Protein AF-F6VRB2-F1 (afdb_monomer_lite)

Foldseek 3Di:
DDDAAFDDDKKFWDKDKQDEDDPPGDIDGDHPQFDDKFWWKKFKDFPPDTIIITTIDTHNDPDNWPCNPDQDDPGIGIDIDGDDPVVVVVVVPPDD

Organism: Equus caballus (NCBI:txid9796)

Radius of gyration: 15.18 Å; chains: 1; bounding box: 33×43×33 Å

Secondary structure (DSSP, 8-state):
-PPPPEEEEEEE-EEEESS---TTPPEEEEETT--EEEEEEEEEEETTEEEEEEEEEEE--SSSSTTTT--EETTEEEEEEE--TTTHHHHTTS--

InterPro domains:
  IPR016054 Ly-6 antigen/uPA receptor-like [PF00021] (8-80)
  IPR045860 Snake toxin-like superfamily [G3DSA:2.10.60.10] (6-84)
  IPR051899 Fertilization and immune response mediator protein [PTHR16529] (1-91)

Sequence (96 aa):
PAPPVPGDLQCPACVELFGSCSENSDIVTCPKGTIRCYRGSINLRGGGLSSSLDLQGCMAQPSRYLLNHIRNIGVFSVIETLSTRLQDKKDSFITE

Structure (mmCIF, N/CA/C/O backbone):
data_AF-F6VRB2-F1
#
_entry.id   AF-F6VRB2-F1
#
loop_
_atom_site.group_PDB
_atom_site.id
_atom_site.type_symbol
_atom_site.label_atom_id
_atom_site.label_alt_id
_atom_site.label_comp_id
_atom_site.label_asym_id
_atom_site.label_entity_id
_atom_site.label_seq_id
_atom_site.pdbx_PDB_ins_code
_atom_site.Cartn_x
_atom_site.Cartn_y
_atom_site.Cartn_z
_atom_site.occupancy
_atom_site.B_iso_or_equiv
_atom_site.auth_seq_id
_atom_site.auth_comp_id
_atom_site.auth_asym_id
_atom_site.auth_atom_id
_atom_site.pdbx_PDB_model_num
ATOM 1 N N . PRO A 1 1 ? -19.445 -12.038 -1.137 1.00 66.06 1 PRO A N 1
ATOM 2 C CA . PRO A 1 1 ? -18.868 -11.938 0.229 1.00 66.06 1 PRO A CA 1
ATOM 3 C C . PRO A 1 1 ? -19.570 -10.822 1.013 1.00 66.06 1 PRO A C 1
ATOM 5 O O . PRO A 1 1 ? -19.869 -9.798 0.407 1.00 66.06 1 PRO A O 1
ATOM 8 N N . ALA A 1 2 ? -19.877 -11.021 2.299 1.00 76.19 2 ALA A N 1
ATOM 9 C CA . ALA A 1 2 ? -20.449 -9.964 3.140 1.00 76.19 2 ALA A CA 1
ATOM 10 C C . ALA A 1 2 ? -19.364 -8.940 3.537 1.00 76.19 2 ALA A C 1
ATOM 12 O O . ALA A 1 2 ? -18.200 -9.336 3.670 1.00 76.19 2 ALA A O 1
ATOM 13 N N . PRO A 1 3 ? -19.706 -7.649 3.712 1.00 77.19 3 PRO A N 1
ATOM 14 C CA . PRO A 1 3 ? -18.738 -6.646 4.140 1.00 77.19 3 PRO A CA 1
ATOM 15 C C . PRO A 1 3 ? -18.208 -6.955 5.554 1.00 77.19 3 PRO A C 1
ATOM 17 O O . PRO A 1 3 ? -18.954 -7.487 6.383 1.00 77.19 3 PRO A O 1
ATOM 20 N N . PRO A 1 4 ? -16.934 -6.636 5.852 1.00 82.94 4 PRO A N 1
ATOM 21 C CA . PRO A 1 4 ? -16.380 -6.799 7.192 1.00 82.94 4 PRO A CA 1
ATOM 22 C C . PRO A 1 4 ? -17.153 -5.973 8.223 1.00 82.94 4 PRO A C 1
ATOM 24 O O . PRO A 1 4 ? -17.644 -4.888 7.915 1.00 82.94 4 PRO A O 1
ATOM 27 N N . VAL A 1 5 ? -17.205 -6.454 9.467 1.00 90.31 5 VAL A N 1
ATOM 28 C CA . VAL A 1 5 ? -17.801 -5.695 10.575 1.00 90.31 5 VAL A CA 1
ATOM 29 C C . VAL A 1 5 ? -17.028 -4.378 10.751 1.00 90.31 5 VAL A C 1
ATOM 31 O O . VAL A 1 5 ? -15.804 -4.436 10.922 1.00 90.31 5 VAL A O 1
ATOM 34 N N . PRO A 1 6 ? -17.697 -3.210 10.722 1.00 89.19 6 PRO A N 1
ATOM 35 C CA . PRO A 1 6 ? -17.046 -1.927 10.964 1.00 89.19 6 PRO A CA 1
ATOM 36 C C . PRO A 1 6 ? -16.396 -1.872 12.352 1.00 89.19 6 PRO A C 1
ATOM 38 O O . PRO A 1 6 ? -16.909 -2.442 13.316 1.00 89.19 6 PRO A O 1
ATOM 41 N N . GLY A 1 7 ? -15.246 -1.214 12.438 1.00 92.62 7 GLY A N 1
ATOM 42 C CA . GLY A 1 7 ? -14.622 -0.797 13.689 1.00 92.62 7 GLY A CA 1
ATOM 43 C C . GLY A 1 7 ? -14.787 0.707 13.907 1.00 92.62 7 GLY A C 1
ATOM 44 O O . GLY A 1 7 ? -15.610 1.347 13.258 1.00 92.62 7 GLY A O 1
ATOM 45 N N . ASP A 1 8 ? -13.960 1.266 14.790 1.00 92.50 8 ASP A N 1
ATOM 46 C CA . ASP A 1 8 ? -14.071 2.673 15.209 1.00 92.50 8 ASP A CA 1
ATOM 47 C C . ASP A 1 8 ? -12.981 3.581 14.613 1.00 92.50 8 ASP A C 1
ATOM 49 O O . ASP A 1 8 ? -13.076 4.805 14.671 1.00 92.50 8 ASP A O 1
ATOM 53 N N . LEU A 1 9 ? -11.921 2.997 14.040 1.00 94.94 9 LEU A N 1
ATOM 54 C CA . LEU A 1 9 ? -10.824 3.756 13.442 1.00 94.94 9 LEU A CA 1
ATOM 55 C C . LEU A 1 9 ? -11.240 4.298 12.071 1.00 94.94 9 LEU A C 1
ATOM 57 O O . LEU A 1 9 ? -11.779 3.557 11.254 1.00 94.94 9 LEU A O 1
ATOM 61 N N . GLN A 1 10 ? -10.925 5.560 11.796 1.00 95.75 10 GLN A N 1
ATOM 62 C CA . GLN A 1 10 ? -11.108 6.175 10.484 1.00 95.75 10 GLN A CA 1
ATOM 63 C C . GLN A 1 10 ? -9.754 6.529 9.871 1.00 95.75 10 GLN A C 1
ATOM 65 O O . GLN A 1 10 ? -8.876 7.047 10.564 1.00 95.75 10 GLN A O 1
ATOM 70 N N . CYS A 1 11 ? -9.586 6.253 8.579 1.00 95.00 11 CYS A N 1
ATOM 71 C CA . CYS A 1 11 ? -8.343 6.501 7.853 1.00 95.00 11 CYS A CA 1
ATOM 72 C C . CYS A 1 11 ? -8.626 7.090 6.470 1.00 95.00 11 CYS A C 1
ATOM 74 O O . CYS A 1 11 ? -9.649 6.746 5.878 1.00 95.00 11 CYS A O 1
ATOM 76 N N . PRO A 1 12 ? -7.716 7.914 5.919 1.00 95.19 12 PRO A N 1
ATOM 77 C CA . PRO A 1 12 ? -7.754 8.215 4.497 1.00 95.19 12 PRO A CA 1
ATOM 78 C C . PRO A 1 12 ? -7.540 6.930 3.693 1.00 95.19 12 PRO A C 1
ATOM 80 O O . PRO A 1 12 ? -6.705 6.098 4.064 1.00 95.19 12 PRO A O 1
ATOM 83 N N . ALA A 1 13 ? -8.290 6.771 2.609 1.00 95.31 13 ALA A N 1
ATOM 84 C CA . ALA A 1 13 ? -8.172 5.657 1.682 1.00 95.31 13 ALA A CA 1
ATOM 85 C C . ALA A 1 13 ? -7.909 6.172 0.272 1.00 95.31 13 ALA A C 1
ATOM 87 O O . ALA A 1 13 ? -8.683 6.951 -0.277 1.00 95.31 13 ALA A O 1
ATOM 88 N N . CYS A 1 14 ? -6.806 5.722 -0.311 1.00 95.94 14 CYS A N 1
ATOM 89 C CA . CYS A 1 14 ? -6.438 6.045 -1.678 1.00 95.94 14 CYS A CA 1
ATOM 90 C C . CYS A 1 14 ? -5.408 5.031 -2.181 1.00 95.94 14 CYS A C 1
ATOM 92 O O . CYS A 1 14 ? -4.602 4.520 -1.400 1.00 95.94 14 CYS A O 1
ATOM 94 N N . VAL A 1 15 ? -5.452 4.731 -3.477 1.00 95.56 15 VAL A N 1
ATOM 95 C CA . VAL A 1 15 ? -4.444 3.937 -4.179 1.00 95.56 15 VAL A CA 1
ATOM 96 C C . VAL A 1 15 ? -4.223 4.589 -5.535 1.00 95.56 15 VAL A C 1
ATOM 98 O O . VAL A 1 15 ? -5.146 4.629 -6.343 1.00 95.56 15 VAL A O 1
ATOM 101 N N . GLU A 1 16 ? -3.009 5.066 -5.783 1.00 95.19 16 GLU A N 1
ATOM 102 C CA . GLU A 1 16 ? -2.641 5.731 -7.030 1.00 95.19 16 GLU A CA 1
ATOM 103 C C . GLU A 1 16 ? -1.390 5.103 -7.631 1.00 95.19 16 GLU A C 1
ATOM 105 O O . GLU A 1 16 ? -0.343 5.000 -6.990 1.00 95.19 16 GLU A O 1
ATOM 110 N N . LEU A 1 17 ? -1.498 4.683 -8.890 1.00 92.50 17 LEU A N 1
ATOM 111 C CA . LEU A 1 17 ? -0.375 4.177 -9.669 1.00 92.50 17 LEU A CA 1
ATOM 112 C C . LEU A 1 17 ? 0.068 5.281 -10.626 1.00 92.50 17 LEU A C 1
ATOM 114 O O . LEU A 1 17 ? -0.752 5.817 -11.361 1.00 92.50 17 LEU A O 1
ATOM 118 N N . PHE A 1 18 ? 1.364 5.598 -10.630 1.00 88.12 18 PHE A N 1
ATOM 119 C CA . PHE A 1 18 ? 1.944 6.724 -11.387 1.00 88.12 18 PHE A CA 1
ATOM 120 C C . PHE A 1 18 ? 1.571 8.126 -10.873 1.00 88.12 18 PHE A C 1
ATOM 122 O O . PHE A 1 18 ? 2.032 9.112 -11.446 1.00 88.12 18 PHE A O 1
ATOM 129 N N . GLY A 1 19 ? 0.793 8.219 -9.795 1.00 87.75 19 GLY A N 1
ATOM 130 C CA . GLY A 1 19 ? 0.405 9.467 -9.143 1.00 87.75 19 GLY A CA 1
ATOM 131 C C . GLY A 1 19 ? 0.695 9.461 -7.643 1.00 87.75 19 GLY A C 1
ATOM 132 O O . GLY A 1 19 ? 1.406 8.592 -7.134 1.00 87.75 19 GLY A O 1
ATOM 133 N N . SER A 1 20 ? 0.113 10.437 -6.950 1.00 91.06 20 SER A N 1
ATOM 134 C CA . SER A 1 20 ? 0.227 10.608 -5.502 1.00 91.06 20 SER A CA 1
ATOM 135 C C . SER A 1 20 ? -1.162 10.753 -4.901 1.00 91.06 20 SER A C 1
ATOM 137 O O . SER A 1 20 ? -2.000 11.477 -5.442 1.00 91.06 20 SER A O 1
ATOM 139 N N . CYS A 1 21 ? -1.402 10.120 -3.758 1.00 92.31 21 CYS A N 1
ATOM 140 C CA . CYS A 1 21 ? -2.652 10.310 -3.043 1.00 92.31 21 CYS A CA 1
ATOM 141 C C . CYS A 1 21 ? -2.752 11.732 -2.480 1.00 92.31 21 CYS A C 1
ATOM 143 O O . CYS A 1 21 ? -1.847 12.208 -1.792 1.00 92.31 21 CYS A O 1
ATOM 145 N N . SER A 1 22 ? -3.878 12.398 -2.745 1.00 85.81 22 SER A N 1
ATOM 146 C CA . SER A 1 22 ? -4.158 13.744 -2.234 1.00 85.81 22 SER A CA 1
ATOM 147 C C . SER A 1 22 ? -4.205 13.764 -0.704 1.00 85.81 22 SER A C 1
ATOM 149 O O . SER A 1 22 ? -4.616 12.793 -0.063 1.00 85.81 22 SER A O 1
ATOM 151 N N . GLU A 1 23 ? -3.852 14.897 -0.095 1.00 77.25 23 GLU A N 1
ATOM 152 C CA . GLU A 1 23 ? -4.044 15.095 1.346 1.00 77.25 23 GLU A CA 1
ATOM 153 C C . GLU A 1 23 ? -5.518 15.021 1.761 1.00 77.25 23 GLU A C 1
ATOM 155 O O . GLU A 1 23 ? -5.819 14.626 2.886 1.00 77.25 23 GLU A O 1
ATOM 160 N N . ASN A 1 24 ? -6.423 15.331 0.830 1.00 82.06 24 ASN A N 1
ATOM 161 C CA . ASN A 1 24 ? -7.871 15.278 1.015 1.00 82.06 24 ASN A CA 1
ATOM 162 C C . ASN A 1 24 ? -8.465 13.943 0.540 1.00 82.06 24 ASN A C 1
ATOM 164 O O . ASN A 1 24 ? -9.578 13.917 0.024 1.00 82.06 24 ASN A O 1
ATOM 168 N N . SER A 1 25 ? -7.704 12.850 0.650 1.00 87.75 25 SER A N 1
ATOM 169 C CA . SER A 1 25 ? -8.209 11.506 0.347 1.00 87.75 25 SER A CA 1
ATOM 170 C C . SER A 1 25 ? -9.455 11.196 1.182 1.00 87.75 25 SER A C 1
ATOM 172 O O . SER A 1 25 ? -9.528 11.577 2.354 1.00 87.75 25 SER A O 1
ATOM 174 N N . ASP A 1 26 ? -10.408 10.474 0.591 1.00 93.19 26 ASP A N 1
ATOM 175 C CA . ASP A 1 26 ? -11.661 10.118 1.255 1.00 93.19 26 ASP A CA 1
ATOM 176 C C . ASP A 1 26 ? -11.399 9.379 2.571 1.00 93.19 26 ASP A C 1
ATOM 178 O O . ASP A 1 26 ? -10.583 8.455 2.648 1.00 93.19 26 ASP A O 1
ATOM 182 N N . ILE A 1 27 ? -12.106 9.786 3.625 1.00 95.00 27 ILE A N 1
ATOM 183 C CA . ILE A 1 27 ? -12.008 9.157 4.940 1.00 95.00 27 ILE A CA 1
ATOM 184 C C . ILE A 1 27 ? -12.988 7.988 5.010 1.00 95.00 27 ILE A C 1
ATOM 186 O O . ILE A 1 27 ? -14.192 8.160 4.821 1.00 95.00 27 ILE A O 1
ATOM 190 N N . VAL A 1 28 ? -12.476 6.803 5.336 1.00 95.19 28 VAL A N 1
ATOM 191 C CA . VAL A 1 28 ? -13.272 5.578 5.466 1.00 95.19 28 VAL A CA 1
ATOM 192 C C . VAL A 1 28 ? -13.208 5.017 6.880 1.00 95.19 28 VAL A C 1
ATOM 194 O O . VAL A 1 28 ? -12.178 5.093 7.555 1.00 95.19 28 VAL A O 1
ATOM 197 N N . THR A 1 29 ? -14.305 4.397 7.313 1.00 96.50 29 THR A N 1
ATOM 198 C CA . THR A 1 29 ? -14.351 3.626 8.559 1.00 96.50 29 THR A CA 1
ATOM 199 C C . THR A 1 29 ? -13.691 2.269 8.349 1.00 96.50 29 THR A C 1
ATOM 201 O O . THR A 1 29 ? -14.120 1.466 7.518 1.00 96.50 29 THR A O 1
ATOM 204 N N . CYS A 1 30 ? -12.643 2.004 9.117 1.00 96.44 30 CYS A N 1
ATOM 205 C CA . CYS A 1 30 ? -11.876 0.778 9.031 1.00 96.44 30 CYS A CA 1
ATOM 206 C C . CYS A 1 30 ? -12.630 -0.424 9.606 1.00 96.44 30 CYS A C 1
ATOM 208 O O . CYS A 1 30 ? -13.422 -0.281 10.539 1.00 96.44 30 CYS A O 1
ATOM 210 N N . PRO A 1 31 ? -12.350 -1.639 9.110 1.00 95.94 31 PRO A N 1
ATOM 211 C CA . PRO A 1 31 ? -12.921 -2.853 9.669 1.00 95.94 31 PRO A CA 1
ATOM 212 C C . PRO A 1 31 ? -12.392 -3.123 11.083 1.00 95.94 31 PRO A C 1
ATOM 214 O O . PRO A 1 31 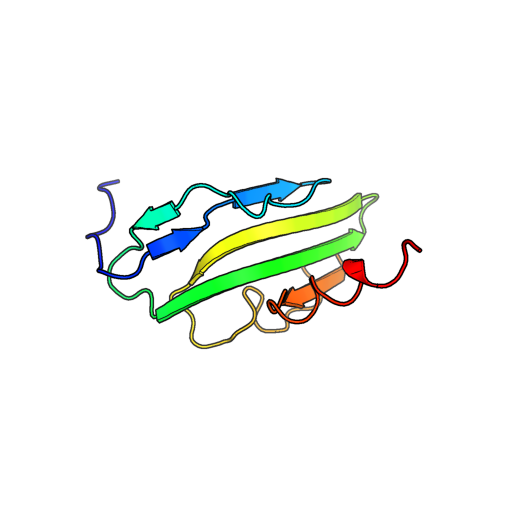? -11.268 -2.740 11.440 1.00 95.94 31 PRO A O 1
ATOM 217 N N . LYS A 1 32 ? -13.187 -3.835 11.884 1.00 95.19 32 LYS A N 1
ATOM 218 C CA . LYS A 1 32 ? -12.813 -4.260 13.235 1.00 95.19 32 LYS A CA 1
ATOM 219 C C . LYS A 1 32 ? -11.518 -5.084 13.200 1.00 95.19 32 LYS A C 1
ATOM 221 O O . LYS A 1 32 ? -11.352 -5.957 12.354 1.00 95.19 32 LYS A O 1
ATOM 226 N N . GLY A 1 33 ? -10.603 -4.802 14.129 1.00 92.50 33 GLY A N 1
ATOM 227 C CA . GLY A 1 33 ? -9.266 -5.411 14.175 1.00 92.50 33 GLY A CA 1
ATOM 228 C C . GLY A 1 33 ? -8.178 -4.609 13.451 1.00 92.50 33 GLY A C 1
ATOM 229 O O . GLY A 1 33 ? -7.003 -4.952 13.554 1.00 92.50 33 GLY A O 1
ATOM 230 N N . THR A 1 34 ? -8.535 -3.517 12.767 1.00 94.06 34 THR A N 1
ATOM 231 C CA . THR A 1 34 ? -7.552 -2.529 12.300 1.00 94.06 34 THR A CA 1
ATOM 232 C C . THR A 1 34 ? -6.911 -1.826 13.494 1.00 94.06 34 THR A C 1
ATOM 234 O O . THR A 1 34 ? -7.619 -1.400 14.403 1.00 94.06 34 THR A O 1
ATOM 237 N N . ILE A 1 35 ? -5.583 -1.673 13.481 1.00 93.94 35 ILE A N 1
ATOM 238 C CA . ILE A 1 35 ? -4.838 -1.063 14.595 1.00 93.94 35 ILE A CA 1
ATOM 239 C C . ILE A 1 35 ? -4.247 0.310 14.253 1.00 93.94 35 ILE A C 1
ATOM 241 O O . ILE A 1 35 ? -3.907 1.064 15.162 1.00 93.94 35 ILE A O 1
ATOM 245 N N . ARG A 1 36 ? -4.095 0.648 12.963 1.00 93.31 36 ARG A N 1
ATOM 246 C CA . ARG A 1 36 ? -3.614 1.965 12.514 1.00 93.31 36 ARG A CA 1
ATOM 247 C C . ARG A 1 36 ? -3.984 2.276 11.065 1.00 93.31 36 ARG A C 1
ATOM 249 O O . ARG A 1 36 ? -4.363 1.387 10.304 1.00 93.31 36 ARG A O 1
ATOM 256 N N . CYS A 1 37 ? -3.752 3.527 10.680 1.00 94.12 37 CYS A N 1
ATOM 257 C CA . CYS A 1 37 ? -3.685 3.933 9.284 1.00 94.12 37 CYS A CA 1
ATOM 258 C C . CYS A 1 37 ? -2.276 3.705 8.727 1.00 94.12 37 CYS A C 1
ATOM 260 O O . CYS A 1 37 ? -1.277 3.991 9.392 1.00 94.12 37 CYS A O 1
ATOM 262 N N . TYR A 1 38 ? -2.205 3.206 7.503 1.00 94.81 38 TYR A N 1
ATOM 263 C CA . TYR A 1 38 ? -1.007 3.180 6.685 1.00 94.81 38 TYR A CA 1
ATOM 264 C C . TYR A 1 38 ? -1.004 4.376 5.733 1.00 94.81 38 TYR A C 1
ATOM 266 O O . TYR A 1 38 ? -2.051 4.746 5.203 1.00 94.81 38 TYR A O 1
ATOM 274 N N . ARG A 1 39 ? 0.180 4.949 5.511 1.00 93.75 39 ARG A N 1
ATOM 275 C CA . ARG A 1 39 ? 0.442 5.963 4.490 1.00 93.75 39 ARG A CA 1
ATOM 276 C C . ARG A 1 39 ? 1.878 5.796 4.008 1.00 93.75 39 ARG A C 1
ATOM 278 O O . ARG A 1 39 ? 2.814 5.839 4.810 1.00 93.75 39 ARG A O 1
ATOM 285 N N . GLY A 1 40 ? 2.057 5.572 2.717 1.00 94.44 40 GLY A N 1
ATOM 286 C CA . GLY A 1 40 ? 3.371 5.302 2.156 1.00 94.44 40 GLY A CA 1
ATOM 287 C C . GLY A 1 40 ? 3.329 5.066 0.659 1.00 94.44 40 GLY A C 1
ATOM 288 O O . GLY A 1 40 ? 2.268 5.092 0.040 1.00 94.44 40 GLY A O 1
ATOM 289 N N . SER A 1 41 ? 4.505 4.821 0.098 1.00 95.81 41 SER A N 1
ATOM 290 C CA . SER A 1 41 ? 4.684 4.531 -1.313 1.00 95.81 41 SER A CA 1
ATOM 291 C C . SER A 1 41 ? 5.547 3.294 -1.527 1.00 95.81 41 SER A C 1
ATOM 293 O O . SER A 1 41 ? 6.453 2.978 -0.749 1.00 95.81 41 SER A O 1
ATOM 295 N N . ILE A 1 42 ? 5.254 2.573 -2.604 1.00 96.56 42 ILE A N 1
ATOM 296 C CA . ILE A 1 42 ? 5.955 1.364 -3.018 1.00 96.56 42 ILE A CA 1
ATOM 297 C C . ILE A 1 42 ? 6.529 1.612 -4.409 1.00 96.56 42 ILE A C 1
ATOM 299 O O . ILE A 1 42 ? 5.803 1.699 -5.398 1.00 96.56 42 ILE A O 1
ATOM 303 N N . ASN A 1 43 ? 7.853 1.698 -4.486 1.00 96.19 43 ASN A N 1
ATOM 304 C CA . ASN A 1 43 ? 8.573 1.830 -5.745 1.00 96.19 43 ASN A CA 1
ATOM 305 C C . ASN A 1 43 ? 8.851 0.443 -6.322 1.00 96.19 43 ASN A C 1
ATOM 307 O O . ASN A 1 43 ? 9.482 -0.381 -5.659 1.00 96.19 43 ASN A O 1
ATOM 311 N N . LEU A 1 44 ? 8.416 0.211 -7.558 1.00 96.06 44 LEU A N 1
ATOM 312 C CA . LEU A 1 44 ? 8.553 -1.042 -8.295 1.00 96.06 44 LEU A CA 1
ATOM 313 C C . LEU A 1 44 ? 9.511 -0.843 -9.469 1.00 96.06 44 LEU A C 1
ATOM 315 O O . LEU A 1 44 ? 9.325 0.064 -10.283 1.00 96.06 44 LEU A O 1
ATOM 319 N N . ARG A 1 45 ? 10.529 -1.702 -9.578 1.00 97.06 45 ARG A N 1
ATOM 320 C CA . ARG A 1 45 ? 11.473 -1.701 -10.705 1.00 97.06 45 ARG A CA 1
ATOM 321 C C . ARG A 1 45 ? 11.773 -3.118 -11.167 1.00 97.06 45 ARG A C 1
ATOM 323 O O . ARG A 1 45 ? 12.207 -3.939 -10.362 1.00 97.06 45 ARG A O 1
ATOM 330 N N . GLY A 1 46 ? 11.612 -3.392 -12.456 1.00 97.31 46 GLY A N 1
ATOM 331 C CA . GLY A 1 46 ? 11.943 -4.684 -13.065 1.00 97.31 46 GLY A CA 1
ATOM 332 C C . GLY A 1 46 ? 10.968 -5.066 -14.174 1.00 97.31 46 GLY A C 1
ATOM 333 O O . GLY A 1 46 ? 9.906 -4.468 -14.299 1.00 97.31 46 GLY A O 1
ATOM 334 N N . GLY A 1 47 ? 11.336 -6.034 -15.017 1.00 94.12 47 GLY A N 1
ATOM 335 C CA . GLY A 1 47 ? 10.443 -6.546 -16.070 1.00 94.12 47 GLY A CA 1
ATOM 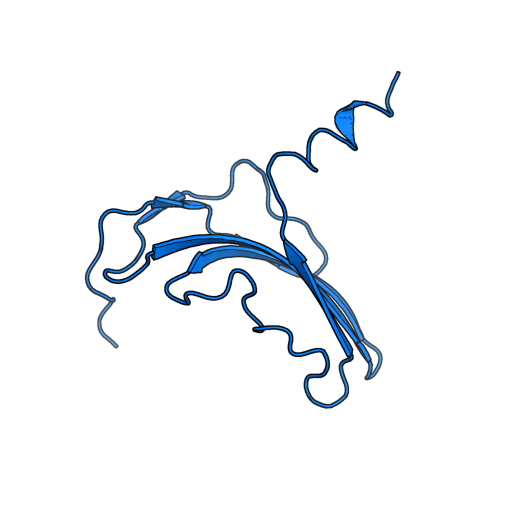336 C C . GLY A 1 47 ? 9.944 -5.494 -17.074 1.00 94.12 47 GLY A C 1
ATOM 337 O O . GLY A 1 47 ? 8.866 -5.658 -17.630 1.00 94.12 47 GLY A O 1
ATOM 338 N N . GLY A 1 48 ? 10.689 -4.399 -17.272 1.00 96.31 48 GLY A N 1
ATOM 339 C CA . GLY A 1 48 ? 10.279 -3.272 -18.122 1.00 96.31 48 GLY A CA 1
ATOM 340 C C . GLY A 1 48 ? 9.368 -2.240 -17.444 1.00 96.31 48 GLY A C 1
ATOM 341 O O . GLY A 1 48 ? 9.037 -1.237 -18.068 1.00 96.31 48 GLY A O 1
ATOM 342 N N . LEU A 1 49 ? 8.999 -2.437 -16.173 1.00 94.25 49 LEU A N 1
ATOM 343 C CA . LEU A 1 49 ? 8.231 -1.482 -15.376 1.00 94.25 49 LEU A CA 1
ATOM 344 C C . LEU A 1 49 ? 9.150 -0.704 -14.426 1.00 94.25 49 LEU A C 1
ATOM 346 O O . LEU A 1 49 ? 9.995 -1.279 -13.734 1.00 94.25 49 LEU A O 1
ATOM 350 N N . SER A 1 50 ? 8.948 0.609 -14.372 1.00 95.69 50 SER A N 1
ATOM 351 C CA . SER A 1 50 ? 9.506 1.493 -13.350 1.00 95.69 50 SER A CA 1
ATOM 352 C C . SER A 1 50 ? 8.413 2.461 -12.916 1.00 95.69 50 SER A C 1
ATOM 354 O O . SER A 1 50 ? 8.132 3.427 -13.622 1.00 95.69 50 SER A O 1
ATOM 356 N N . SER A 1 51 ? 7.776 2.189 -11.781 1.00 95.00 51 SER A N 1
ATOM 357 C CA . SER A 1 51 ? 6.621 2.952 -11.299 1.00 95.00 51 SER A CA 1
ATOM 358 C C . SER A 1 51 ? 6.624 3.082 -9.780 1.00 95.00 51 SER A C 1
ATOM 360 O O . SER A 1 51 ? 7.276 2.309 -9.078 1.00 95.00 51 SER A O 1
ATOM 362 N N . SER A 1 52 ? 5.857 4.042 -9.272 1.00 95.31 52 SER A N 1
ATOM 363 C CA . SER A 1 52 ? 5.549 4.165 -7.849 1.00 95.31 52 SER A CA 1
ATOM 364 C C . SER A 1 52 ? 4.048 4.004 -7.644 1.00 95.31 52 SER A C 1
ATOM 366 O O . SER A 1 52 ? 3.254 4.494 -8.450 1.00 95.31 52 SER A O 1
ATOM 368 N N . LEU A 1 53 ? 3.690 3.285 -6.586 1.00 95.62 53 LEU A N 1
ATOM 369 C CA . LEU A 1 53 ? 2.334 3.165 -6.073 1.00 95.62 53 LEU A CA 1
ATOM 370 C C . LEU A 1 53 ? 2.259 3.970 -4.776 1.00 95.62 53 LEU A C 1
ATOM 372 O O . LEU A 1 53 ? 2.958 3.623 -3.826 1.00 95.62 53 LEU A O 1
ATOM 376 N N . ASP A 1 54 ? 1.442 5.014 -4.725 1.00 95.50 54 ASP A N 1
ATOM 377 C CA . ASP A 1 54 ? 1.111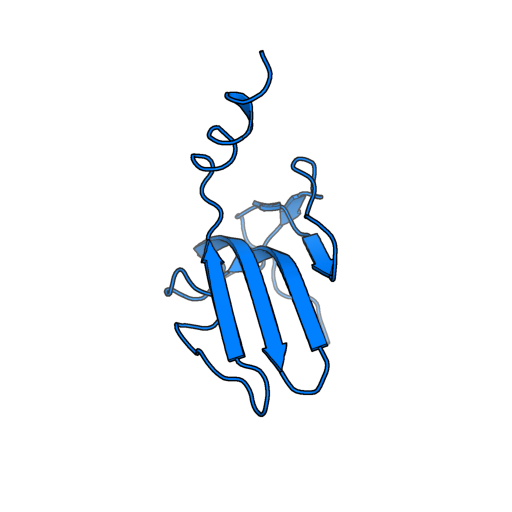 5.705 -3.477 1.00 95.50 54 ASP A CA 1
ATOM 378 C C . ASP A 1 54 ? -0.171 5.105 -2.904 1.00 95.50 54 ASP A C 1
ATOM 380 O O . ASP A 1 54 ? -1.117 4.821 -3.645 1.00 95.50 54 ASP A O 1
ATOM 384 N N . LEU A 1 55 ? -0.194 4.838 -1.600 1.00 95.19 55 LEU A N 1
ATOM 385 C CA . LEU A 1 55 ? -1.362 4.244 -0.975 1.00 95.19 55 LEU A CA 1
ATOM 386 C C . LEU A 1 55 ? -1.544 4.637 0.488 1.00 95.19 55 LEU A C 1
ATOM 388 O O . LEU A 1 55 ? -0.608 4.739 1.289 1.00 95.19 55 LEU A O 1
ATOM 392 N N . GLN A 1 56 ? -2.814 4.803 0.835 1.00 95.94 56 GLN A N 1
ATOM 393 C CA . GLN A 1 56 ? -3.300 5.151 2.161 1.00 95.94 56 GLN A CA 1
ATOM 394 C C . GLN A 1 56 ? -4.454 4.220 2.518 1.00 95.94 56 GLN A C 1
ATOM 396 O O . GLN A 1 56 ? -5.256 3.860 1.654 1.00 95.94 56 GLN A O 1
ATOM 401 N N . GLY A 1 57 ? -4.551 3.808 3.781 1.00 95.44 57 GLY A N 1
ATOM 402 C CA . GLY A 1 57 ? -5.685 2.992 4.200 1.00 95.44 57 GLY A CA 1
ATOM 403 C C . GLY A 1 57 ? -5.554 2.350 5.568 1.00 95.44 57 GLY A C 1
ATOM 404 O O . GLY A 1 57 ? -4.644 2.623 6.347 1.00 95.44 57 GLY A O 1
ATOM 405 N N . CYS A 1 58 ? -6.495 1.463 5.858 1.00 95.50 58 CYS A N 1
ATOM 406 C CA . CYS A 1 58 ? -6.568 0.706 7.100 1.00 95.50 58 CYS A CA 1
ATOM 407 C C . CYS A 1 58 ? -5.530 -0.425 7.125 1.00 95.50 58 CYS A C 1
ATOM 409 O O . CYS A 1 58 ? -5.444 -1.218 6.189 1.00 95.50 58 CYS A O 1
ATOM 411 N N . MET A 1 59 ? -4.779 -0.556 8.220 1.00 94.81 59 MET A N 1
ATOM 412 C CA . MET A 1 59 ? -3.805 -1.630 8.414 1.00 94.81 59 MET A CA 1
ATOM 413 C C . MET A 1 59 ? -4.015 -2.345 9.755 1.00 94.81 59 MET A C 1
ATOM 415 O O . MET A 1 59 ? -3.932 -1.752 10.833 1.00 94.81 59 MET A O 1
ATOM 419 N N . ALA A 1 60 ? -4.246 -3.657 9.680 1.00 93.88 60 ALA A N 1
ATOM 420 C CA . ALA A 1 60 ? -4.333 -4.549 10.840 1.00 93.88 60 ALA A CA 1
ATOM 421 C C . ALA A 1 60 ? -2.977 -5.170 11.228 1.00 93.88 60 ALA A C 1
ATOM 423 O O . ALA A 1 60 ? -2.817 -5.678 12.334 1.00 93.88 60 ALA A O 1
ATOM 424 N N . GLN A 1 61 ? -1.992 -5.144 10.325 1.00 89.94 61 GLN A N 1
ATOM 425 C CA . GLN A 1 61 ? -0.684 -5.745 10.580 1.00 89.94 61 GLN A CA 1
ATOM 426 C C . GLN A 1 61 ? 0.114 -4.947 11.625 1.00 89.94 61 GLN A C 1
ATOM 428 O O . GLN A 1 61 ? 0.133 -3.719 11.547 1.00 89.94 61 GLN A O 1
ATOM 433 N N . PRO A 1 62 ? 0.850 -5.607 12.544 1.00 88.38 62 PRO A N 1
ATOM 434 C CA . PRO A 1 62 ? 1.715 -4.931 13.517 1.00 88.38 62 PRO A CA 1
ATOM 435 C C . PRO A 1 62 ? 2.921 -4.225 12.886 1.00 88.38 62 PRO A C 1
ATOM 437 O O . PRO A 1 62 ? 3.316 -3.150 13.349 1.00 88.38 62 PRO A O 1
ATOM 440 N N . SER A 1 63 ? 3.468 -4.770 11.792 1.00 91.06 63 SER A N 1
ATOM 441 C CA . SER A 1 63 ? 4.611 -4.197 11.062 1.00 91.06 63 SER A CA 1
ATOM 442 C C . SER A 1 63 ? 4.245 -2.908 10.342 1.00 91.06 63 SER A C 1
ATOM 444 O O . SER A 1 63 ? 3.270 -2.886 9.593 1.00 91.06 63 SER A O 1
ATOM 446 N N . ARG A 1 64 ? 5.009 -1.827 10.567 1.00 90.69 64 ARG A N 1
ATOM 447 C CA . ARG A 1 64 ? 4.734 -0.506 9.963 1.00 90.69 64 ARG A CA 1
ATOM 448 C C . ARG A 1 64 ? 4.767 -0.523 8.433 1.00 90.69 64 ARG A C 1
ATOM 450 O O . ARG A 1 64 ? 4.215 0.387 7.832 1.00 90.69 64 ARG A O 1
ATOM 457 N N . TYR A 1 65 ? 5.380 -1.549 7.854 1.00 93.75 65 TYR A N 1
ATOM 458 C CA . TYR A 1 65 ? 5.557 -1.754 6.426 1.00 93.75 65 TYR A CA 1
ATOM 459 C C . TYR A 1 65 ? 4.556 -2.802 5.922 1.00 93.75 65 TYR A C 1
ATOM 461 O O . TYR A 1 65 ? 4.509 -3.909 6.461 1.00 93.75 65 TYR A O 1
ATOM 469 N N . LEU A 1 66 ? 3.781 -2.475 4.885 1.00 94.25 66 LEU A N 1
ATOM 470 C CA . LEU A 1 66 ? 2.832 -3.369 4.212 1.00 94.25 66 LEU A CA 1
ATOM 471 C C . LEU A 1 66 ? 3.506 -4.627 3.677 1.00 94.25 66 LEU A C 1
ATOM 473 O O . LEU A 1 66 ? 2.948 -5.718 3.786 1.00 94.25 66 LEU A O 1
ATOM 477 N N . LEU A 1 67 ? 4.700 -4.476 3.105 1.00 95.06 67 LEU A N 1
ATOM 478 C CA . LEU A 1 67 ? 5.454 -5.578 2.520 1.00 95.06 67 LEU A CA 1
ATOM 479 C C . LEU A 1 67 ? 6.366 -6.259 3.536 1.00 95.06 67 LEU A C 1
ATOM 481 O O . LEU A 1 67 ? 7.129 -7.146 3.167 1.00 95.06 67 LEU A O 1
ATOM 485 N N . ASN A 1 68 ? 6.322 -5.843 4.806 1.00 93.56 68 ASN A N 1
ATOM 486 C CA . ASN A 1 68 ? 7.118 -6.406 5.891 1.00 93.56 68 ASN A CA 1
ATOM 487 C C . ASN A 1 68 ? 8.598 -6.630 5.508 1.00 93.56 68 ASN A C 1
ATOM 489 O O . ASN A 1 68 ? 9.169 -7.691 5.751 1.00 93.56 68 ASN A O 1
ATOM 493 N N . HIS A 1 69 ? 9.208 -5.619 4.880 1.00 91.88 69 HIS A N 1
ATOM 494 C CA . HIS A 1 69 ? 10.603 -5.616 4.417 1.00 91.88 69 HIS A CA 1
ATOM 495 C C . HIS A 1 69 ? 10.942 -6.544 3.239 1.00 91.88 69 HIS A C 1
ATOM 497 O O . HIS A 1 69 ? 12.124 -6.709 2.924 1.00 91.88 69 HIS A O 1
ATOM 503 N N . ILE A 1 70 ? 9.950 -7.110 2.548 1.00 95.50 70 ILE A N 1
ATOM 504 C CA . ILE A 1 70 ? 10.172 -7.789 1.269 1.00 95.50 70 ILE A CA 1
ATOM 505 C C . ILE A 1 70 ? 10.749 -6.785 0.266 1.00 95.50 70 ILE A C 1
ATOM 507 O O . ILE A 1 70 ? 10.207 -5.702 0.061 1.00 95.50 70 ILE A O 1
ATOM 511 N N . ARG A 1 71 ? 11.863 -7.166 -0.366 1.00 96.38 71 ARG A N 1
ATOM 512 C CA . ARG A 1 71 ? 12.570 -6.340 -1.360 1.00 96.38 71 ARG A CA 1
ATOM 513 C C . ARG A 1 71 ? 12.413 -6.828 -2.790 1.00 96.38 71 ARG A C 1
ATOM 515 O O . ARG A 1 71 ? 12.817 -6.120 -3.703 1.00 96.38 71 ARG A O 1
ATOM 522 N N . ASN A 1 72 ? 11.874 -8.028 -2.990 1.00 97.00 72 ASN A N 1
ATOM 523 C CA . ASN A 1 72 ? 11.681 -8.602 -4.313 1.00 97.00 72 ASN A CA 1
ATOM 524 C C . ASN A 1 72 ? 10.340 -9.328 -4.384 1.00 97.00 72 ASN A C 1
ATOM 526 O O . ASN A 1 72 ? 10.026 -10.133 -3.508 1.00 97.00 72 ASN A O 1
ATOM 530 N N . ILE A 1 73 ? 9.578 -9.067 -5.440 1.00 95.56 73 ILE A N 1
ATOM 531 C CA . ILE A 1 73 ? 8.338 -9.766 -5.773 1.00 95.56 73 ILE A CA 1
ATOM 532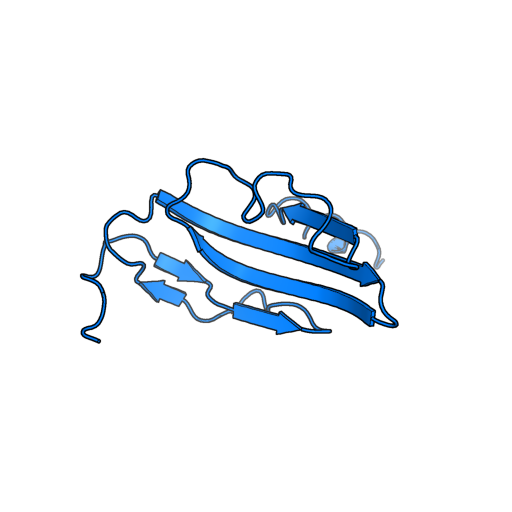 C C . ILE A 1 73 ? 8.493 -10.268 -7.208 1.00 95.56 73 ILE A C 1
ATOM 534 O O . ILE A 1 73 ? 8.352 -9.508 -8.166 1.00 95.56 73 ILE A O 1
ATOM 538 N N . GLY A 1 74 ? 8.841 -11.546 -7.365 1.00 96.50 74 GLY A N 1
ATOM 539 C CA . GLY A 1 74 ? 9.196 -12.099 -8.673 1.00 96.50 74 GLY A CA 1
ATOM 540 C C . GLY A 1 74 ? 10.357 -11.326 -9.309 1.00 96.50 74 GLY A C 1
ATOM 541 O O . GLY A 1 74 ? 11.431 -11.231 -8.723 1.00 96.50 74 GLY A O 1
ATOM 542 N N . VAL A 1 75 ? 10.127 -10.762 -10.499 1.00 96.75 75 VAL A N 1
ATOM 543 C C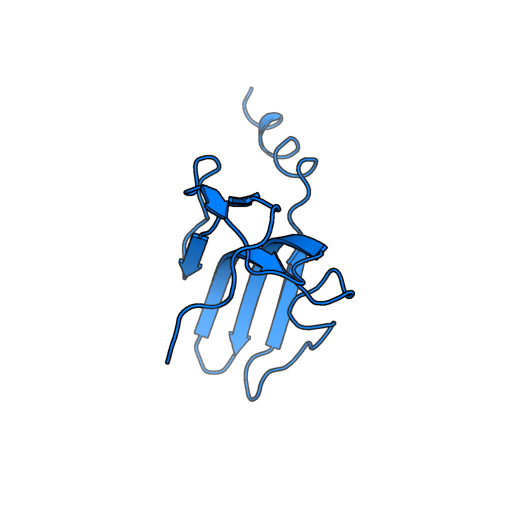A . VAL A 1 75 ? 11.118 -9.962 -11.248 1.00 96.75 75 VAL A CA 1
ATOM 544 C C . VAL A 1 75 ? 11.237 -8.512 -10.770 1.00 96.75 75 VAL A C 1
ATOM 546 O O . VAL A 1 75 ? 12.118 -7.789 -11.235 1.00 96.75 75 VAL A O 1
ATOM 549 N N . PHE A 1 76 ? 10.345 -8.062 -9.885 1.00 97.38 76 PHE A N 1
ATOM 550 C CA . PHE A 1 76 ? 10.349 -6.693 -9.390 1.00 97.38 76 PHE A CA 1
ATOM 551 C C . PHE A 1 76 ? 11.209 -6.580 -8.142 1.00 97.38 76 PHE A C 1
ATOM 553 O O . PHE A 1 76 ? 10.966 -7.261 -7.149 1.00 97.38 76 PHE A O 1
ATOM 560 N N . SER A 1 77 ? 12.158 -5.656 -8.175 1.00 97.75 77 SER A N 1
ATOM 561 C CA . SER A 1 77 ? 12.742 -5.072 -6.973 1.00 97.75 77 SER A CA 1
ATOM 562 C C . SER A 1 77 ? 11.795 -4.015 -6.407 1.00 97.75 77 SER A C 1
ATOM 564 O O . SER A 1 77 ? 11.155 -3.272 -7.159 1.00 97.75 77 SER A O 1
ATOM 566 N N . VAL A 1 78 ? 11.681 -3.981 -5.082 1.00 97.56 78 VAL A N 1
ATOM 567 C CA . VAL A 1 78 ? 10.672 -3.201 -4.372 1.00 97.56 78 VAL A CA 1
ATOM 568 C C . VAL A 1 78 ? 11.296 -2.417 -3.228 1.00 97.56 78 VAL A C 1
ATOM 570 O O . VAL A 1 78 ? 12.060 -2.963 -2.429 1.00 97.56 78 VAL A O 1
ATOM 573 N N . ILE A 1 79 ? 10.952 -1.132 -3.142 1.00 96.38 79 ILE A N 1
ATOM 574 C CA . ILE A 1 79 ? 11.336 -0.256 -2.033 1.00 96.38 79 ILE A CA 1
ATOM 575 C C . ILE A 1 79 ? 10.075 0.394 -1.477 1.00 96.38 79 ILE A C 1
ATOM 577 O O . ILE A 1 79 ? 9.437 1.208 -2.143 1.00 96.38 79 ILE A O 1
ATOM 581 N N . GLU A 1 80 ? 9.740 0.038 -0.242 1.00 96.88 80 GLU A N 1
ATOM 582 C CA . GLU A 1 80 ? 8.636 0.632 0.501 1.00 96.88 80 GLU A CA 1
ATOM 583 C C . GLU A 1 80 ? 9.133 1.799 1.364 1.00 96.88 80 GLU A C 1
ATOM 585 O O . GLU A 1 80 ? 10.082 1.649 2.136 1.00 96.88 80 GLU A O 1
ATOM 590 N N . THR A 1 81 ? 8.472 2.951 1.249 1.00 94.69 81 THR A N 1
ATOM 591 C CA . THR A 1 81 ? 8.755 4.163 2.025 1.00 94.69 81 THR A CA 1
ATOM 592 C C . THR A 1 81 ? 7.500 4.592 2.769 1.00 94.69 81 THR A C 1
ATOM 594 O O . THR A 1 81 ? 6.433 4.719 2.178 1.00 94.69 81 THR A O 1
ATOM 597 N N . LEU A 1 82 ? 7.615 4.832 4.073 1.00 92.81 82 LEU A N 1
ATOM 598 C CA . LEU A 1 82 ? 6.506 5.351 4.870 1.00 92.81 82 LEU A CA 1
ATOM 599 C C . LEU A 1 82 ? 6.481 6.867 4.766 1.00 92.81 82 LEU A C 1
ATOM 601 O O . LEU A 1 82 ? 7.490 7.516 5.043 1.00 92.81 82 LEU A O 1
ATOM 605 N N . SER A 1 83 ? 5.321 7.423 4.441 1.00 84.31 83 SER A N 1
ATOM 606 C CA . SER A 1 83 ? 5.112 8.860 4.529 1.00 84.31 83 SER A CA 1
ATOM 607 C C . SER A 1 83 ? 4.726 9.185 5.971 1.00 84.31 83 SER A C 1
ATOM 609 O O . SER A 1 83 ? 3.706 8.746 6.507 1.00 84.31 83 SER A O 1
ATOM 611 N N . THR A 1 84 ? 5.612 9.908 6.647 1.00 66.62 84 THR A N 1
ATOM 612 C CA . THR A 1 84 ? 5.299 10.530 7.935 1.00 66.62 84 THR A CA 1
ATOM 613 C C . THR A 1 84 ? 4.924 11.978 7.657 1.00 66.62 84 THR A C 1
ATOM 615 O O . THR A 1 84 ? 5.575 12.606 6.827 1.00 66.62 84 THR A O 1
ATOM 618 N N . ARG A 1 85 ? 3.965 12.554 8.399 1.00 55.88 85 ARG A N 1
ATOM 619 C CA . ARG A 1 85 ? 3.575 13.982 8.281 1.00 55.88 85 ARG A CA 1
ATOM 620 C C . ARG A 1 85 ? 4.743 14.987 8.409 1.00 55.88 85 ARG A C 1
ATOM 622 O O . ARG A 1 85 ? 4.550 16.187 8.271 1.00 55.88 85 ARG A O 1
ATOM 629 N N . LEU A 1 86 ? 5.949 14.525 8.749 1.00 48.00 86 LEU A N 1
ATOM 630 C CA . LEU A 1 86 ? 7.169 15.329 8.821 1.00 48.00 86 LEU A CA 1
ATOM 631 C C . LEU A 1 86 ? 7.884 15.473 7.466 1.00 48.00 86 LEU A C 1
ATOM 633 O O . LEU A 1 86 ? 8.682 16.395 7.320 1.00 48.00 86 LEU A O 1
ATOM 637 N N . GLN A 1 87 ? 7.623 14.598 6.490 1.00 45.59 87 GLN A N 1
ATOM 638 C CA . GLN A 1 87 ? 8.214 14.696 5.149 1.00 45.59 87 GLN A CA 1
ATOM 639 C C . GLN A 1 87 ? 7.464 15.683 4.248 1.00 45.59 87 GLN A C 1
ATOM 641 O O . GLN A 1 87 ? 8.126 16.375 3.481 1.00 45.59 87 GLN A O 1
ATOM 646 N N . ASP A 1 88 ? 6.157 15.888 4.450 1.00 49.28 88 ASP A N 1
ATOM 647 C CA . ASP A 1 88 ? 5.376 16.924 3.743 1.00 49.28 88 ASP A CA 1
ATOM 648 C C . ASP A 1 88 ? 5.904 18.347 4.016 1.00 49.28 88 ASP A C 1
ATOM 650 O O . ASP A 1 88 ? 5.783 19.255 3.197 1.00 49.28 88 ASP A O 1
ATOM 654 N N . LYS A 1 89 ? 6.581 18.553 5.155 1.00 42.34 89 LYS A N 1
ATOM 655 C CA . LYS A 1 89 ? 7.204 19.840 5.484 1.00 42.34 89 LYS A CA 1
ATOM 656 C C . LYS A 1 89 ? 8.559 20.058 4.812 1.00 42.34 89 LYS A C 1
ATOM 658 O O . LYS A 1 89 ? 9.020 21.187 4.821 1.00 42.34 89 LYS A O 1
ATOM 663 N N . LYS A 1 90 ? 9.226 19.034 4.267 1.00 41.75 90 LYS A N 1
ATOM 664 C CA . LYS A 1 90 ? 10.558 19.194 3.650 1.00 41.75 90 LYS A CA 1
ATOM 665 C C . LYS A 1 90 ? 10.458 19.845 2.263 1.00 41.75 90 LYS A C 1
ATOM 667 O O . LYS A 1 90 ? 11.305 20.673 1.945 1.00 41.75 90 LYS A O 1
ATOM 672 N N . ASP A 1 91 ? 9.395 19.549 1.515 1.00 47.78 91 ASP A N 1
ATOM 673 C CA . ASP A 1 91 ? 9.169 20.109 0.174 1.00 47.78 91 ASP A CA 1
ATOM 674 C C . ASP A 1 91 ? 8.493 21.491 0.193 1.00 47.78 91 ASP A C 1
ATOM 676 O O . ASP A 1 91 ? 8.588 22.233 -0.777 1.00 47.78 91 ASP A O 1
ATOM 680 N N . SER A 1 92 ? 7.899 21.907 1.318 1.00 40.59 92 SER A N 1
ATOM 681 C CA . SER A 1 92 ? 7.325 23.256 1.464 1.00 40.59 92 SER A CA 1
ATOM 682 C C . SER A 1 92 ? 8.355 24.353 1.788 1.00 40.59 92 SER A C 1
ATOM 684 O O . SER A 1 92 ? 7.984 25.523 1.806 1.00 40.59 92 SER A O 1
ATOM 686 N N . PHE 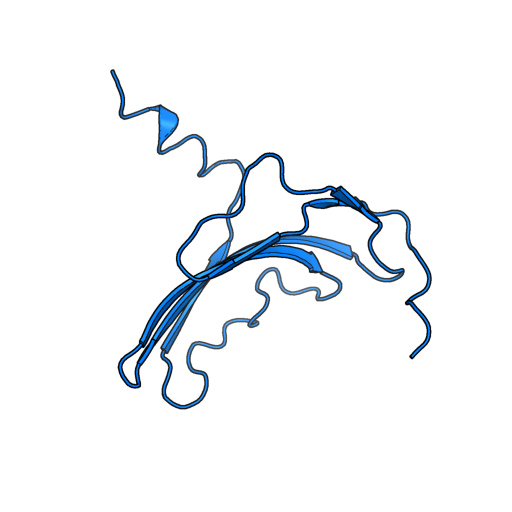A 1 93 ? 9.624 24.018 2.060 1.00 42.66 93 PHE A N 1
ATOM 687 C CA . PHE A 1 93 ? 10.686 25.006 2.338 1.00 42.66 93 PHE A CA 1
ATOM 688 C C . PHE A 1 93 ? 11.635 25.255 1.152 1.00 42.66 93 PHE A C 1
ATOM 690 O O . PHE A 1 93 ? 12.614 25.977 1.315 1.00 42.66 93 PHE A O 1
ATOM 697 N N . ILE A 1 94 ? 11.364 24.692 -0.032 1.00 49.81 94 ILE A N 1
ATOM 698 C CA . ILE A 1 94 ? 12.126 24.966 -1.265 1.00 49.81 94 ILE A CA 1
ATOM 699 C C . ILE A 1 94 ? 11.193 25.614 -2.298 1.00 49.81 94 ILE A C 1
ATOM 701 O O . ILE A 1 94 ? 11.038 25.143 -3.420 1.00 49.81 94 ILE A O 1
ATOM 705 N N . THR A 1 95 ? 10.498 26.679 -1.909 1.00 40.66 95 THR A N 1
ATOM 706 C CA . THR A 1 95 ? 9.957 27.669 -2.852 1.00 40.66 95 THR A CA 1
ATOM 707 C C . THR A 1 95 ? 9.831 29.011 -2.133 1.00 40.66 95 THR A C 1
ATOM 709 O O . THR A 1 95 ? 8.741 29.415 -1.750 1.00 40.66 95 THR A O 1
ATOM 712 N N . GLU A 1 96 ? 10.969 29.666 -1.909 1.00 36.97 96 GLU A N 1
ATOM 713 C CA . GLU A 1 96 ? 11.104 31.131 -1.903 1.00 36.97 96 GLU A CA 1
ATOM 714 C C . GLU A 1 96 ? 12.371 31.487 -2.684 1.00 36.97 96 GLU A C 1
ATOM 716 O O . GLU A 1 96 ? 13.388 30.774 -2.497 1.00 36.97 96 GLU A O 1
#

pLDDT: mean 86.63, std 16.78, range [36.97, 97.75]